Protein AF-A0A6G2DNN3-F1 (afdb_monomer_lite)

pLDDT: mean 95.93, std 3.22, range [75.12, 98.56]

Radius of gyration: 18.98 Å; chains: 1; bounding box: 53×34×46 Å

Secondary structure (DSSP, 8-state):
---EEEEE-TTS-EEEEEEEETTEEEEEEESS-EEEHHHHHHHHHHHHTT--TT-EEEES--TTTHHHHHHHHTTSEEEEEE-S--B-GGG--SS---B-TTTHHHHHTGGG-SEEEESSHHHHHHHHHHHHHH-

Structure (mmCIF, N/CA/C/O backbone):
data_AF-A0A6G2DNN3-F1
#
_entry.id   AF-A0A6G2DNN3-F1
#
loop_
_atom_site.group_PDB
_atom_site.id
_atom_site.type_symbol
_atom_site.label_atom_id
_atom_site.label_alt_id
_atom_site.label_comp_id
_atom_site.label_asym_id
_atom_site.label_entity_id
_atom_site.label_seq_id
_atom_site.pdbx_PDB_ins_code
_atom_site.Cartn_x
_atom_site.Cartn_y
_atom_site.Cartn_z
_atom_site.occupancy
_atom_site.B_iso_or_equiv
_atom_site.auth_seq_id
_atom_site.auth_comp_id
_atom_site.auth_asym_id
_atom_site.auth_atom_id
_atom_site.pdbx_PDB_model_num
ATOM 1 N N . VAL A 1 1 ? -3.041 21.448 21.354 1.00 75.12 1 VAL A N 1
ATOM 2 C CA . VAL A 1 1 ? -2.589 20.054 21.133 1.00 75.12 1 VAL A CA 1
ATOM 3 C C . VAL A 1 1 ? -3.830 19.187 21.058 1.00 75.12 1 VAL A C 1
ATOM 5 O O . VAL A 1 1 ? -4.681 19.330 21.926 1.00 75.12 1 VAL A O 1
ATOM 8 N N . LEU A 1 2 ? -3.986 18.391 19.999 1.00 85.31 2 LEU A N 1
ATOM 9 C CA . LEU A 1 2 ? -5.088 17.433 19.886 1.00 85.31 2 LEU A CA 1
ATOM 10 C C . LEU A 1 2 ? -4.708 16.177 20.676 1.00 85.31 2 LEU A C 1
ATOM 12 O O . LEU A 1 2 ? -3.637 15.632 20.425 1.00 85.31 2 LEU A O 1
ATOM 16 N N . TYR A 1 3 ? -5.559 15.751 21.610 1.00 93.12 3 TYR A N 1
ATOM 17 C CA . TYR A 1 3 ? -5.330 14.558 22.441 1.00 93.12 3 TYR A CA 1
ATOM 18 C C . TYR A 1 3 ? -6.199 13.368 22.026 1.00 93.12 3 TYR A C 1
ATOM 20 O O . TYR A 1 3 ? -5.781 12.224 22.164 1.00 93.12 3 TYR A O 1
ATOM 28 N N . GLN A 1 4 ? -7.392 13.633 21.494 1.00 95.81 4 GLN A N 1
ATOM 29 C CA . GLN A 1 4 ? -8.347 12.608 21.095 1.00 95.81 4 GLN A CA 1
ATOM 30 C C . GLN A 1 4 ? -9.188 13.094 19.914 1.00 95.81 4 GLN A C 1
ATOM 32 O O . GLN A 1 4 ? -9.504 14.283 19.820 1.00 95.81 4 GLN A O 1
ATOM 37 N N . ARG A 1 5 ? -9.559 12.170 19.027 1.00 96.31 5 ARG A N 1
ATOM 38 C CA . ARG A 1 5 ? -10.556 12.368 17.968 1.00 96.31 5 ARG A CA 1
ATOM 39 C C . ARG A 1 5 ? -11.568 11.227 18.011 1.00 96.31 5 ARG A C 1
ATOM 41 O O . ARG A 1 5 ? -11.157 10.077 17.960 1.00 96.31 5 ARG A O 1
ATOM 48 N N . THR A 1 6 ? -12.858 11.540 18.029 1.00 97.50 6 THR A N 1
ATOM 49 C CA . THR A 1 6 ? -13.941 10.542 18.032 1.00 97.50 6 THR A CA 1
ATOM 50 C C . THR A 1 6 ? -14.659 10.535 16.686 1.00 97.50 6 THR A C 1
ATOM 52 O O . THR A 1 6 ? -14.950 11.598 16.135 1.00 97.50 6 THR A O 1
ATOM 55 N N . PHE A 1 7 ? -14.943 9.343 16.163 1.00 97.88 7 PHE A N 1
ATOM 56 C CA . PHE A 1 7 ? -15.786 9.132 14.984 1.00 97.88 7 PHE A CA 1
ATOM 57 C C . PHE A 1 7 ? -17.154 8.604 15.423 1.00 97.88 7 PHE A C 1
ATOM 59 O O . PHE A 1 7 ? -17.228 7.766 16.322 1.00 97.88 7 PHE A O 1
ATOM 66 N N . TYR A 1 8 ? -18.228 9.089 14.797 1.00 98.12 8 TYR A N 1
ATOM 67 C CA . TYR A 1 8 ? -19.614 8.810 15.184 1.00 98.12 8 TYR A CA 1
ATOM 68 C C . TYR A 1 8 ? -20.394 8.157 14.038 1.00 98.12 8 TYR A C 1
ATOM 70 O O . TYR A 1 8 ? -20.100 8.399 12.868 1.00 98.12 8 TYR A O 1
ATOM 78 N N . ASN A 1 9 ? -21.392 7.352 14.392 1.00 97.88 9 ASN A N 1
ATOM 79 C CA . ASN A 1 9 ? -22.423 6.869 13.478 1.00 97.88 9 ASN A CA 1
ATOM 80 C C . ASN A 1 9 ? -23.386 8.008 13.099 1.00 97.88 9 ASN A C 1
ATOM 82 O O . ASN A 1 9 ? -23.398 9.067 13.729 1.00 97.88 9 ASN A O 1
ATOM 86 N N . GLU A 1 10 ? -24.253 7.765 12.112 1.00 98.00 10 GLU A N 1
ATOM 87 C CA . GLU A 1 10 ? -25.293 8.721 11.693 1.00 98.00 10 GLU A CA 1
ATOM 88 C C . GLU A 1 10 ? -26.279 9.080 12.817 1.00 98.00 10 GLU A C 1
ATOM 90 O O . GLU A 1 10 ? -26.795 10.195 12.854 1.00 98.00 10 GLU A O 1
ATOM 95 N N . ASP A 1 11 ? -26.507 8.168 13.768 1.00 97.88 11 ASP A N 1
ATOM 96 C CA . ASP A 1 11 ? -27.361 8.388 14.942 1.00 97.88 11 ASP A CA 1
ATOM 97 C C . ASP A 1 11 ? -26.661 9.154 16.085 1.00 97.88 11 ASP A C 1
ATOM 99 O O . ASP A 1 11 ? -27.252 9.385 17.141 1.00 97.88 11 ASP A O 1
ATOM 103 N N . GLY A 1 12 ? -25.398 9.549 15.888 1.00 97.69 12 GLY A N 1
ATOM 104 C CA . GLY A 1 12 ? -24.592 10.268 16.870 1.00 97.69 12 GLY A CA 1
ATOM 105 C C . GLY A 1 12 ? -23.954 9.384 17.945 1.00 97.69 12 GLY A C 1
ATOM 106 O O . GLY A 1 12 ? -23.299 9.911 18.845 1.00 97.69 12 GLY A O 1
ATOM 107 N N . THR A 1 13 ? -24.095 8.056 17.881 1.00 97.69 13 THR A N 1
ATOM 108 C CA . THR A 1 13 ? -23.379 7.144 18.787 1.00 97.69 13 THR A CA 1
ATOM 109 C C . THR A 1 13 ? -21.894 7.044 18.404 1.00 97.69 13 THR A C 1
ATOM 111 O O . THR A 1 13 ? -21.563 7.052 17.216 1.00 97.69 13 THR A O 1
ATOM 114 N N . PRO A 1 14 ? -20.958 6.974 19.372 1.00 97.12 14 PRO A N 1
ATOM 115 C CA . PRO A 1 14 ? -19.534 6.867 19.064 1.00 97.12 14 PRO A CA 1
ATOM 116 C C . PRO A 1 14 ? -19.188 5.486 18.489 1.00 97.12 14 PRO A C 1
ATOM 118 O O . PRO A 1 14 ? -19.624 4.459 19.012 1.00 97.12 14 PRO A O 1
ATOM 121 N N . VAL A 1 15 ? -18.363 5.467 17.440 1.00 97.19 15 VAL A N 1
ATOM 122 C CA . VAL A 1 15 ? -17.837 4.246 16.805 1.00 97.19 15 VAL A CA 1
ATOM 123 C C . VAL A 1 15 ? -16.494 3.871 17.417 1.00 97.19 15 VAL A C 1
ATOM 125 O O . VAL A 1 15 ? -16.328 2.768 17.938 1.00 97.19 15 VAL A O 1
ATOM 128 N N . TYR A 1 16 ? -15.534 4.794 17.345 1.00 97.81 16 TYR A N 1
ATOM 129 C CA . TYR A 1 16 ? -14.196 4.616 17.890 1.00 97.81 16 TYR A CA 1
ATOM 130 C C . TYR A 1 16 ? -13.515 5.954 18.168 1.00 97.81 16 TYR A C 1
ATOM 132 O O . TYR A 1 16 ? -13.837 6.988 17.571 1.00 97.81 16 TYR A O 1
ATOM 140 N N . ASP A 1 17 ? -12.528 5.897 19.054 1.00 97.69 17 ASP A N 1
ATOM 141 C CA . ASP A 1 17 ? -11.634 6.998 19.381 1.00 97.69 17 ASP A CA 1
ATOM 142 C C . ASP A 1 17 ? -10.246 6.773 18.778 1.00 97.69 17 ASP A C 1
ATOM 144 O O . ASP A 1 17 ? -9.756 5.646 18.713 1.00 97.69 17 ASP A O 1
ATOM 148 N N . ILE A 1 18 ? -9.583 7.859 18.389 1.00 97.56 18 ILE A N 1
ATOM 149 C CA . ILE A 1 18 ? -8.149 7.903 18.110 1.00 97.56 18 ILE A CA 1
ATOM 150 C C . ILE A 1 18 ? -7.480 8.688 19.232 1.00 97.56 18 ILE A C 1
ATOM 152 O O . ILE A 1 18 ? -7.764 9.877 19.401 1.00 97.56 18 ILE A O 1
ATOM 156 N N . LEU A 1 19 ? -6.584 8.044 19.977 1.00 96.81 19 LEU A N 1
ATOM 157 C CA . LEU A 1 19 ? -5.753 8.692 20.988 1.00 96.81 19 LEU A CA 1
ATOM 158 C C . LEU A 1 19 ? -4.457 9.184 20.347 1.00 96.81 19 LEU A C 1
ATOM 160 O O . LEU A 1 19 ? -3.773 8.449 19.627 1.00 96.81 19 LEU A O 1
ATOM 164 N N . MET A 1 20 ? -4.139 10.446 20.616 1.00 95.25 20 MET A N 1
ATOM 165 C CA . MET A 1 20 ? -3.016 11.161 20.028 1.00 95.25 20 MET A CA 1
ATOM 166 C C . MET A 1 20 ? -1.907 11.356 21.061 1.00 95.25 20 MET A C 1
ATOM 168 O O . MET A 1 20 ? -2.170 11.794 22.181 1.00 95.25 20 MET A O 1
ATOM 172 N N . ASN A 1 21 ? -0.656 11.163 20.654 1.00 93.00 21 ASN A N 1
ATOM 173 C CA . ASN A 1 21 ? 0.518 11.512 21.450 1.00 93.00 21 ASN A CA 1
ATOM 174 C C . ASN A 1 21 ? 1.492 12.321 20.596 1.00 93.00 21 ASN A C 1
ATOM 176 O O . ASN A 1 21 ? 1.831 11.925 19.482 1.00 93.00 21 ASN A O 1
ATOM 180 N N . GLN A 1 22 ? 1.908 13.491 21.087 1.00 90.94 22 GLN A N 1
ATOM 181 C CA . GLN A 1 22 ? 2.816 14.399 20.368 1.00 90.94 22 GLN A CA 1
ATOM 182 C C . GLN A 1 22 ? 2.406 14.653 18.897 1.00 90.94 22 GLN A C 1
ATOM 184 O O . GLN A 1 22 ? 3.244 14.757 18.004 1.00 90.94 22 GLN A O 1
ATOM 189 N N . GLY A 1 23 ? 1.095 14.740 18.634 1.00 88.38 23 GLY A N 1
ATOM 190 C CA . GLY A 1 23 ? 0.544 14.974 17.294 1.00 88.38 23 GLY A CA 1
ATOM 191 C C . GLY A 1 23 ? 0.473 13.742 16.382 1.00 88.38 23 GLY A C 1
ATOM 192 O O . GLY A 1 23 ? 0.097 13.891 15.222 1.00 88.38 23 GLY A O 1
ATOM 193 N N . LYS A 1 24 ? 0.790 12.542 16.879 1.00 91.62 24 LYS A N 1
ATOM 194 C CA . LYS A 1 24 ? 0.695 11.275 16.140 1.00 91.62 24 LYS A CA 1
ATOM 195 C C . LYS A 1 24 ? -0.463 10.425 16.652 1.00 91.62 24 LYS A C 1
ATOM 197 O O . LYS A 1 24 ? -0.728 10.402 17.849 1.00 91.62 24 LYS A O 1
ATOM 202 N N . GLU A 1 25 ? -1.134 9.733 15.737 1.00 94.31 25 GLU A N 1
ATOM 203 C CA . GLU A 1 25 ? -2.165 8.741 16.057 1.00 94.31 25 GLU A CA 1
ATOM 204 C C . GLU A 1 25 ? -1.485 7.490 16.640 1.00 94.31 25 GLU A C 1
ATOM 206 O O . GLU A 1 25 ? -0.707 6.834 15.943 1.00 94.31 25 GLU A O 1
ATOM 211 N N . GLU A 1 26 ? -1.739 7.172 17.912 1.00 95.19 26 GLU A N 1
ATOM 212 C CA . GLU A 1 26 ? -1.104 6.030 18.589 1.00 95.19 26 GLU A CA 1
ATOM 213 C C . GLU A 1 26 ? -2.058 4.865 18.827 1.00 95.19 26 GLU A C 1
ATOM 215 O O . GLU A 1 26 ? -1.654 3.710 18.691 1.00 95.19 26 GLU A O 1
ATOM 220 N N . VAL A 1 27 ? -3.315 5.139 19.177 1.00 97.62 27 VAL A N 1
ATOM 221 C CA . VAL A 1 27 ? -4.277 4.093 19.543 1.00 97.62 27 VAL A CA 1
ATOM 222 C C . VAL A 1 27 ? -5.611 4.350 18.868 1.00 97.62 27 VAL A C 1
ATOM 224 O O . VAL A 1 27 ? -6.138 5.452 18.959 1.00 97.62 27 VAL A O 1
ATOM 227 N N . TYR A 1 28 ? -6.172 3.315 18.251 1.00 98.06 28 TYR A N 1
ATOM 228 C CA . TYR A 1 28 ? -7.535 3.297 17.729 1.00 98.06 28 TYR A CA 1
ATOM 229 C C . TYR A 1 28 ? -8.3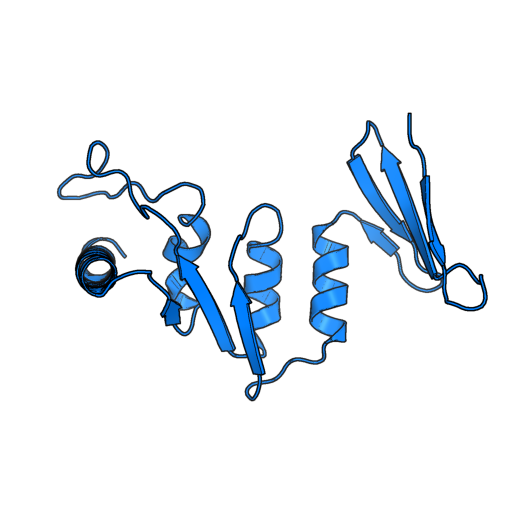63 2.375 18.626 1.00 98.06 28 TYR A C 1
ATOM 231 O O . TYR A 1 28 ? -8.086 1.177 18.709 1.00 98.06 28 TYR A O 1
ATOM 239 N N . HIS A 1 29 ? -9.342 2.931 19.331 1.00 97.75 29 HIS A N 1
ATOM 240 C CA . HIS A 1 29 ? -10.101 2.247 20.373 1.00 97.75 29 HIS A CA 1
ATOM 241 C C . HIS A 1 29 ? -11.578 2.148 19.990 1.00 97.75 29 HIS A C 1
ATOM 243 O O . HIS A 1 29 ? -12.306 3.139 20.002 1.00 97.75 29 HIS A O 1
ATOM 249 N N . PHE A 1 30 ? -12.002 0.938 19.646 1.00 97.38 30 PHE A N 1
ATOM 250 C CA . PHE A 1 30 ? -13.390 0.545 19.435 1.00 97.38 30 PHE A CA 1
ATOM 251 C C . PHE A 1 30 ? -13.944 -0.060 20.727 1.00 97.38 30 PHE A C 1
ATOM 253 O O . PHE A 1 30 ? -13.196 -0.449 21.622 1.00 97.38 30 PHE A O 1
ATOM 260 N N . LYS A 1 31 ? -15.267 -0.221 20.804 1.00 94.31 31 LYS A N 1
ATOM 261 C CA . LYS A 1 31 ? -15.929 -0.846 21.960 1.00 94.31 31 LYS A CA 1
ATOM 262 C C . LYS A 1 31 ? -15.402 -2.255 22.282 1.00 94.31 31 LYS A C 1
ATOM 264 O O . LYS A 1 31 ? -15.369 -2.639 23.447 1.00 94.31 31 LYS A O 1
ATOM 269 N N . ASP A 1 32 ? -15.036 -3.024 21.261 1.00 95.25 32 ASP A N 1
ATOM 270 C CA . ASP A 1 32 ? -14.635 -4.434 21.340 1.00 95.25 32 ASP A CA 1
ATOM 271 C C . ASP A 1 32 ? -13.191 -4.697 20.875 1.00 95.25 32 ASP A C 1
ATOM 273 O O . ASP A 1 32 ? -12.702 -5.821 20.994 1.00 95.25 32 ASP A O 1
ATOM 277 N N . LYS A 1 33 ? -12.498 -3.687 20.331 1.00 96.25 33 LYS A N 1
ATOM 278 C CA . LYS A 1 33 ? -11.167 -3.837 19.723 1.00 96.25 33 LYS A CA 1
ATOM 279 C C . LYS A 1 33 ? -10.273 -2.649 20.045 1.00 96.25 33 LYS A C 1
ATOM 281 O O . LYS A 1 33 ? -10.718 -1.508 20.074 1.00 96.25 33 LYS A O 1
ATOM 286 N N . ILE A 1 34 ? -8.983 -2.914 20.199 1.00 97.81 34 ILE A N 1
ATOM 287 C CA . ILE A 1 34 ? -7.953 -1.886 20.338 1.00 97.81 34 ILE A CA 1
ATOM 288 C C . ILE A 1 34 ? -6.830 -2.162 19.340 1.00 97.81 34 ILE A C 1
ATOM 290 O O . ILE A 1 34 ? -6.365 -3.295 19.216 1.00 97.81 34 ILE A O 1
ATOM 294 N N . PHE A 1 35 ? -6.401 -1.129 18.620 1.00 98.00 35 PHE A N 1
ATOM 295 C CA . PHE A 1 35 ? -5.308 -1.213 17.658 1.00 98.00 35 PHE A CA 1
ATOM 296 C C . PHE A 1 35 ? -4.222 -0.206 18.018 1.00 98.00 35 PHE A C 1
ATOM 298 O O . PHE A 1 35 ? -4.483 0.993 18.108 1.00 98.00 35 PHE A O 1
ATOM 305 N N . TYR A 1 36 ? -3.000 -0.700 18.198 1.00 96.44 36 TYR A N 1
ATOM 306 C CA . TYR A 1 36 ? -1.828 0.127 18.464 1.00 96.44 36 TYR A CA 1
ATOM 307 C C . TYR A 1 36 ? -1.142 0.472 17.142 1.00 96.44 36 TYR A C 1
ATOM 309 O O . TYR A 1 36 ? -0.570 -0.389 16.472 1.00 96.44 36 TYR A O 1
ATOM 317 N N . GLY A 1 37 ? -1.221 1.745 16.769 1.00 94.12 37 GLY A N 1
ATOM 318 C CA . GLY A 1 37 ? -0.658 2.292 15.545 1.00 94.12 37 GLY A CA 1
ATOM 319 C C . GLY A 1 37 ? -1.497 2.040 14.290 1.00 94.12 37 GLY A C 1
ATOM 320 O O . GLY A 1 37 ?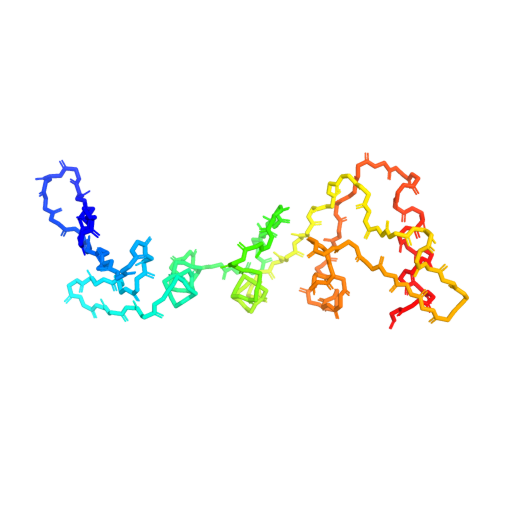 -2.314 1.120 14.195 1.00 94.12 37 GLY A O 1
ATOM 321 N N . LYS A 1 38 ? -1.253 2.884 13.282 1.00 93.31 38 LYS A N 1
ATOM 322 C CA . LYS A 1 38 ? -2.001 2.903 12.017 1.00 93.31 38 LYS A CA 1
ATOM 323 C C . LYS A 1 38 ? -1.954 1.568 11.269 1.00 93.31 38 LYS A C 1
ATOM 325 O O . LYS A 1 38 ? -2.949 1.170 10.679 1.00 93.31 38 LYS A O 1
ATOM 330 N N . GLN A 1 39 ? -0.829 0.854 11.325 1.00 95.00 39 GLN A N 1
ATOM 331 C CA . GLN A 1 39 ? -0.653 -0.437 10.646 1.00 95.00 39 GLN A CA 1
ATOM 332 C C . GLN A 1 39 ? -1.654 -1.492 11.138 1.00 95.00 39 GLN A C 1
ATOM 334 O O . GLN A 1 39 ? -2.317 -2.139 10.332 1.00 95.00 39 GLN A O 1
ATOM 339 N N . ALA A 1 40 ? -1.818 -1.635 12.459 1.00 96.69 40 ALA A N 1
ATOM 340 C CA . ALA A 1 40 ? -2.762 -2.592 13.036 1.00 96.69 40 ALA A CA 1
ATOM 341 C C . ALA A 1 40 ? -4.216 -2.240 12.683 1.00 96.69 40 ALA A C 1
ATOM 343 O O . ALA A 1 40 ? -5.019 -3.128 12.397 1.00 96.69 40 ALA A O 1
ATOM 344 N N . PHE A 1 41 ? -4.533 -0.943 12.651 1.00 96.94 41 PHE A N 1
ATOM 345 C CA . PHE A 1 41 ? -5.850 -0.464 12.249 1.00 96.94 41 PHE A CA 1
ATOM 346 C C . PHE A 1 41 ? -6.139 -0.732 10.762 1.00 96.94 41 PHE A C 1
ATOM 348 O O . PHE A 1 41 ? -7.182 -1.296 10.434 1.00 96.94 41 PHE A O 1
ATOM 355 N N . VAL A 1 42 ? -5.193 -0.429 9.864 1.00 96.88 42 VAL A N 1
ATOM 356 C CA . VAL A 1 42 ? -5.315 -0.720 8.422 1.00 96.88 42 VAL A CA 1
ATOM 357 C C . VAL A 1 42 ? -5.421 -2.225 8.164 1.00 96.88 42 VAL A C 1
ATOM 359 O O . VAL A 1 42 ? -6.224 -2.637 7.330 1.00 96.88 42 VAL A O 1
ATOM 362 N N . ARG A 1 43 ? -4.700 -3.065 8.921 1.00 97.69 43 ARG A N 1
ATOM 363 C CA . ARG A 1 43 ? -4.843 -4.528 8.841 1.00 97.69 43 ARG A CA 1
ATOM 364 C C . ARG A 1 43 ? -6.276 -4.969 9.125 1.00 97.69 43 ARG A C 1
ATOM 366 O O . ARG A 1 43 ? -6.846 -5.767 8.387 1.00 97.69 43 ARG A O 1
ATOM 373 N N . ALA A 1 44 ? -6.861 -4.456 10.206 1.00 97.38 44 ALA A N 1
ATOM 374 C CA . ALA A 1 44 ? -8.231 -4.782 10.580 1.00 97.38 44 ALA A CA 1
ATOM 375 C C . ALA A 1 44 ? -9.242 -4.306 9.528 1.00 97.38 44 ALA A C 1
ATOM 377 O O . ALA A 1 44 ? -10.186 -5.035 9.225 1.00 97.38 44 ALA A O 1
ATOM 378 N N . PHE A 1 45 ? -9.013 -3.127 8.943 1.00 97.06 45 PHE A N 1
ATOM 379 C CA . PHE A 1 45 ? -9.802 -2.625 7.822 1.00 97.06 45 PHE A CA 1
ATOM 380 C C . PHE A 1 45 ? -9.732 -3.570 6.616 1.00 97.06 45 PHE A C 1
ATOM 382 O O . PHE A 1 45 ? -10.775 -4.035 6.167 1.00 97.06 45 PHE A O 1
ATOM 389 N N . MET A 1 46 ? -8.533 -3.939 6.154 1.00 97.88 46 MET A N 1
ATOM 390 C CA . MET A 1 46 ? -8.358 -4.861 5.022 1.00 97.88 46 MET A CA 1
ATOM 391 C C . MET A 1 46 ? -9.078 -6.197 5.250 1.00 97.88 46 MET A C 1
ATOM 393 O O . MET A 1 46 ? -9.818 -6.655 4.384 1.00 97.88 46 MET A O 1
ATOM 397 N N . LYS A 1 47 ? -8.958 -6.782 6.449 1.00 97.38 47 LYS A N 1
ATOM 398 C CA . LYS A 1 47 ? -9.675 -8.019 6.805 1.00 97.38 47 LYS A CA 1
ATOM 399 C C . LYS A 1 47 ? -11.192 -7.853 6.800 1.00 97.38 47 LYS A C 1
ATOM 401 O O . LYS A 1 47 ? -11.901 -8.780 6.429 1.00 97.38 47 LYS A O 1
ATOM 406 N N . SER A 1 48 ? -11.700 -6.685 7.195 1.00 97.00 48 SER A N 1
ATOM 407 C CA . SER A 1 48 ? -13.144 -6.417 7.220 1.00 97.00 48 SER A CA 1
ATOM 408 C C . SER A 1 48 ? -13.785 -6.368 5.829 1.00 97.00 48 SER A C 1
ATOM 410 O O . SER A 1 48 ? -14.992 -6.575 5.718 1.00 97.00 48 SER A O 1
ATOM 412 N N . LEU A 1 49 ? -12.985 -6.149 4.779 1.00 97.88 49 LEU A N 1
ATOM 413 C CA . LEU A 1 49 ? -13.449 -6.163 3.391 1.00 97.88 49 LEU A CA 1
ATOM 414 C C . LEU A 1 49 ? -13.774 -7.580 2.888 1.00 97.88 49 LEU A C 1
ATOM 416 O O . LEU A 1 49 ? -14.469 -7.705 1.887 1.00 97.88 49 LEU A O 1
ATOM 420 N N . ASN A 1 50 ? -13.315 -8.633 3.584 1.00 97.75 50 ASN A N 1
ATOM 421 C CA . ASN A 1 50 ? -13.498 -10.040 3.199 1.00 97.75 50 ASN A CA 1
ATOM 422 C C . ASN A 1 50 ? -13.079 -10.326 1.746 1.00 97.75 50 ASN A C 1
ATOM 424 O O . ASN A 1 50 ? -13.787 -11.012 1.008 1.00 97.75 50 ASN A O 1
ATOM 428 N N . LEU A 1 51 ? -11.929 -9.772 1.353 1.00 98.12 51 LEU A N 1
ATOM 429 C CA . LEU A 1 51 ? -11.384 -9.921 0.009 1.00 98.12 51 LEU A CA 1
ATOM 430 C C . LEU A 1 51 ? -11.122 -11.390 -0.335 1.00 98.12 51 LEU A C 1
ATOM 432 O O . LEU A 1 51 ? -10.746 -12.198 0.520 1.00 98.12 51 LEU A O 1
ATOM 436 N N . ASN A 1 52 ? -11.293 -11.723 -1.609 1.00 98.06 52 ASN A N 1
ATOM 437 C CA . ASN A 1 52 ? -11.027 -13.048 -2.145 1.00 98.06 52 ASN A CA 1
ATOM 438 C C . ASN A 1 52 ? -10.440 -12.968 -3.569 1.00 98.06 52 ASN A C 1
ATOM 440 O O . ASN A 1 52 ? -10.250 -11.887 -4.121 1.00 98.06 52 ASN A O 1
ATOM 444 N N . LYS A 1 53 ? -10.154 -14.117 -4.192 1.00 97.50 53 LYS A N 1
ATOM 445 C CA . LYS A 1 53 ? -9.509 -14.189 -5.516 1.00 97.50 53 LYS A CA 1
ATOM 446 C C . LYS A 1 53 ? -10.361 -13.683 -6.689 1.00 97.50 53 LYS A C 1
ATOM 448 O O . LYS A 1 53 ? -9.847 -13.603 -7.796 1.00 97.50 53 LYS A O 1
ATOM 453 N N . SER A 1 54 ? -11.625 -13.315 -6.477 1.00 98.00 54 SER A N 1
ATOM 454 C CA . SER A 1 54 ? -12.402 -12.543 -7.457 1.00 98.00 54 SER A CA 1
ATOM 455 C C . SER A 1 54 ? -12.072 -11.051 -7.466 1.00 98.00 54 SER A C 1
ATOM 457 O O . SER A 1 54 ? -12.504 -10.350 -8.378 1.00 98.00 54 SER A O 1
ATOM 459 N N . ASP A 1 55 ? -11.366 -10.559 -6.448 1.00 98.56 55 ASP A N 1
ATOM 460 C CA . ASP A 1 55 ? -11.187 -9.133 -6.200 1.00 98.56 55 ASP A CA 1
ATOM 461 C C . ASP A 1 55 ? -9.793 -8.663 -6.629 1.00 98.56 55 ASP A C 1
ATOM 463 O O . ASP A 1 55 ? -8.823 -9.428 -6.638 1.00 98.56 55 ASP A O 1
ATOM 467 N N . LEU A 1 56 ? -9.693 -7.374 -6.956 1.00 98.38 56 LEU A N 1
ATOM 468 C CA . LEU A 1 56 ? -8.445 -6.704 -7.308 1.00 98.38 56 LEU A CA 1
ATOM 469 C C . LEU A 1 56 ? -8.207 -5.516 -6.373 1.00 98.38 56 LEU A C 1
ATOM 471 O O . LEU A 1 56 ? -9.020 -4.594 -6.297 1.00 98.38 56 LEU A O 1
ATOM 475 N N . VAL A 1 57 ? -7.058 -5.520 -5.705 1.00 98.38 57 VAL A N 1
ATOM 476 C CA . VAL A 1 57 ? -6.535 -4.402 -4.920 1.00 98.38 57 VAL A CA 1
ATOM 477 C C . VAL A 1 57 ? -5.541 -3.638 -5.782 1.00 98.38 57 VAL A C 1
ATOM 479 O O . VAL A 1 57 ? -4.566 -4.211 -6.257 1.00 98.38 57 VAL A O 1
ATOM 482 N N . ILE A 1 58 ? -5.769 -2.338 -5.965 1.00 98.06 58 ILE A N 1
ATOM 483 C CA . ILE A 1 58 ? -4.858 -1.457 -6.703 1.00 98.06 58 ILE A CA 1
ATOM 484 C C . ILE A 1 58 ? -4.194 -0.503 -5.710 1.00 98.06 58 ILE A C 1
ATOM 486 O O . ILE A 1 58 ? -4.877 0.277 -5.044 1.00 98.06 58 ILE A O 1
ATOM 490 N N . LEU A 1 59 ? -2.867 -0.565 -5.608 1.00 97.25 59 LEU A N 1
ATOM 491 C CA . LEU A 1 59 ? -2.068 0.291 -4.738 1.00 97.25 59 LEU A CA 1
ATOM 492 C C . LEU A 1 59 ? -1.388 1.405 -5.541 1.00 97.25 59 LEU A C 1
ATOM 494 O O . LEU A 1 59 ? -0.511 1.149 -6.360 1.00 97.25 59 LEU A O 1
ATOM 498 N N . ASP A 1 60 ? -1.776 2.644 -5.252 1.00 94.25 60 ASP A N 1
ATOM 499 C CA . ASP A 1 60 ? -1.236 3.857 -5.884 1.00 94.25 60 ASP A CA 1
ATOM 500 C C . ASP A 1 60 ? -0.014 4.430 -5.146 1.00 94.25 60 ASP A C 1
ATOM 502 O O . ASP A 1 60 ? 0.915 4.955 -5.753 1.00 94.25 60 ASP A O 1
ATOM 506 N N . ARG A 1 61 ? -0.027 4.347 -3.807 1.00 87.56 61 ARG A N 1
ATOM 507 C CA . ARG A 1 61 ? 1.013 4.865 -2.904 1.00 87.56 61 ARG A CA 1
ATOM 508 C C . ARG A 1 61 ? 1.144 3.968 -1.686 1.00 87.56 61 ARG A C 1
ATOM 510 O O . ARG A 1 61 ? 0.151 3.683 -1.021 1.00 87.56 61 ARG A O 1
ATOM 517 N N . GLU A 1 62 ? 2.365 3.593 -1.333 1.00 86.06 62 GLU A N 1
ATOM 518 C CA . GLU A 1 62 ? 2.654 2.665 -0.238 1.00 86.06 62 GLU A CA 1
ATOM 519 C C . GLU A 1 62 ? 3.002 3.358 1.089 1.00 86.06 62 GLU A C 1
ATOM 521 O O . GLU A 1 62 ? 3.010 2.709 2.137 1.00 86.06 62 GLU A O 1
ATOM 526 N N . THR A 1 63 ? 3.280 4.666 1.096 1.00 88.44 63 THR A N 1
ATOM 527 C CA . THR A 1 63 ? 3.839 5.357 2.272 1.00 88.44 63 THR A CA 1
ATOM 528 C C . THR A 1 63 ? 2.995 5.143 3.537 1.00 88.44 63 THR A C 1
ATOM 530 O O . THR A 1 63 ? 1.875 5.640 3.676 1.00 88.44 63 THR A O 1
ATOM 533 N N . GLY A 1 64 ? 3.558 4.412 4.503 1.00 88.12 64 GLY A N 1
ATOM 534 C CA . GLY A 1 64 ? 2.919 4.135 5.789 1.00 88.12 64 GLY A CA 1
ATOM 535 C C . GLY A 1 64 ? 1.810 3.078 5.768 1.00 88.12 64 GLY A C 1
ATOM 536 O O . GLY A 1 64 ? 1.156 2.925 6.797 1.00 88.12 64 GLY A O 1
ATOM 537 N N . ILE A 1 65 ? 1.597 2.356 4.659 1.00 92.94 65 ILE A N 1
ATOM 538 C CA . ILE A 1 65 ? 0.639 1.232 4.544 1.00 92.94 65 ILE A CA 1
ATOM 539 C C . ILE A 1 65 ? 1.135 0.062 3.672 1.00 92.94 65 ILE A C 1
ATOM 541 O O . ILE A 1 65 ? 0.493 -0.982 3.648 1.00 92.94 65 ILE A O 1
ATOM 545 N N . GLY A 1 66 ? 2.261 0.206 2.968 1.00 93.00 66 GLY A N 1
ATOM 546 C CA . GLY A 1 66 ? 2.727 -0.740 1.950 1.00 93.00 66 GLY A CA 1
ATOM 547 C C . GLY A 1 66 ? 2.807 -2.171 2.449 1.00 93.00 66 GLY A C 1
ATOM 548 O O . GLY A 1 66 ? 2.160 -3.050 1.894 1.00 93.00 66 GLY A O 1
ATOM 549 N N . GLN A 1 67 ? 3.516 -2.383 3.558 1.00 95.56 67 GLN A N 1
ATOM 550 C CA . GLN A 1 67 ? 3.691 -3.718 4.121 1.00 95.56 67 GLN A CA 1
ATOM 551 C C . GLN A 1 67 ? 2.360 -4.397 4.476 1.00 95.56 67 GLN A C 1
ATOM 553 O O . GLN A 1 67 ? 2.124 -5.530 4.067 1.00 95.56 67 GLN A O 1
ATOM 558 N N . VAL A 1 68 ? 1.471 -3.715 5.206 1.00 96.94 68 VAL A N 1
ATOM 559 C CA . VAL A 1 68 ? 0.195 -4.321 5.615 1.00 96.94 68 VAL A CA 1
ATOM 560 C C . VAL A 1 68 ? -0.725 -4.587 4.424 1.00 96.94 68 VAL A C 1
ATOM 562 O O . VAL A 1 68 ? -1.423 -5.598 4.413 1.00 96.94 68 VAL A O 1
ATOM 565 N N . VAL A 1 69 ? -0.711 -3.719 3.406 1.00 97.06 69 VAL A N 1
ATOM 566 C CA . VAL A 1 69 ? -1.475 -3.951 2.175 1.00 97.06 69 VAL A CA 1
ATOM 567 C C . VAL A 1 69 ? -0.928 -5.170 1.442 1.00 97.06 69 VAL A C 1
ATOM 569 O O . VAL A 1 69 ? -1.718 -6.032 1.079 1.00 97.06 69 VAL A O 1
ATOM 572 N N . PHE A 1 70 ? 0.394 -5.284 1.281 1.00 97.38 70 PHE A N 1
ATOM 573 C CA . PHE A 1 70 ? 1.022 -6.428 0.614 1.00 97.38 70 PHE A CA 1
ATOM 574 C C . PHE A 1 70 ? 0.670 -7.750 1.291 1.00 97.38 70 PHE A C 1
ATOM 576 O O . PHE A 1 70 ? 0.328 -8.701 0.597 1.00 97.38 70 PHE A O 1
ATOM 583 N N . GLU A 1 71 ? 0.717 -7.804 2.625 1.00 97.44 71 GLU A N 1
ATOM 584 C CA . GLU A 1 71 ? 0.393 -9.005 3.400 1.00 97.44 71 GLU A CA 1
ATOM 585 C C . GLU A 1 71 ? -1.087 -9.403 3.278 1.00 97.44 71 GLU A C 1
ATOM 587 O O . GLU A 1 71 ? -1.396 -10.563 3.009 1.00 97.44 71 GLU A O 1
ATOM 592 N N . GLU A 1 72 ? -2.017 -8.462 3.463 1.00 97.88 72 GLU A N 1
ATOM 593 C CA . GLU A 1 72 ? -3.452 -8.779 3.506 1.00 97.88 72 GLU A CA 1
ATOM 594 C C . GLU A 1 72 ? -4.065 -8.945 2.103 1.00 97.88 72 GLU A C 1
ATOM 596 O O . GLU A 1 72 ? -4.980 -9.754 1.916 1.00 97.88 72 GLU A O 1
ATOM 601 N N . ALA A 1 73 ? -3.534 -8.244 1.094 1.00 97.31 73 ALA A N 1
ATOM 602 C CA . ALA A 1 73 ? -3.994 -8.351 -0.291 1.00 97.31 73 ALA A CA 1
ATOM 603 C C . ALA A 1 73 ? -3.652 -9.699 -0.947 1.00 97.31 73 ALA A C 1
ATOM 605 O O . ALA A 1 73 ? -4.244 -10.016 -1.971 1.00 97.31 73 ALA A O 1
ATOM 606 N N . GLN A 1 74 ? -2.794 -10.540 -0.345 1.00 96.94 74 GLN A N 1
ATOM 607 C CA . GLN A 1 74 ? -2.499 -11.891 -0.862 1.00 96.94 74 GLN A CA 1
ATOM 608 C C . GLN A 1 74 ? -3.737 -12.799 -0.948 1.00 96.94 74 GLN A C 1
ATOM 610 O O . GLN A 1 74 ? -3.7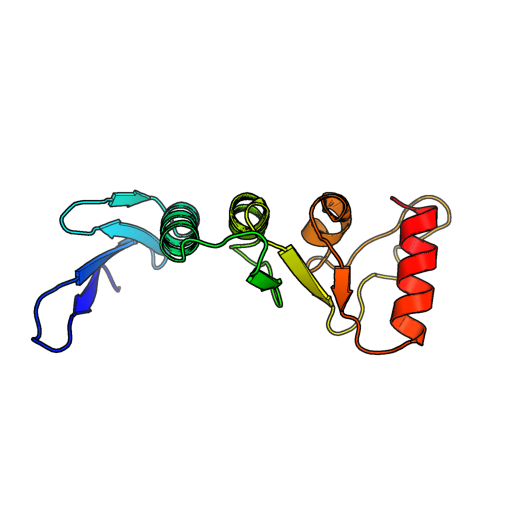29 -13.809 -1.657 1.00 96.94 74 GLN A O 1
ATOM 615 N N . THR A 1 75 ? -4.811 -12.459 -0.234 1.00 97.44 75 THR A N 1
ATOM 616 C CA . THR A 1 75 ? -6.116 -13.136 -0.323 1.00 97.44 75 THR A CA 1
ATOM 617 C C . THR A 1 75 ? -6.854 -12.846 -1.639 1.00 97.44 75 THR A C 1
ATOM 619 O O . THR A 1 75 ? -7.667 -13.664 -2.072 1.00 97.44 75 THR A O 1
ATOM 622 N N . ALA A 1 76 ? -6.504 -11.749 -2.312 1.00 98.25 76 ALA A N 1
ATOM 623 C CA . ALA A 1 76 ? -7.027 -11.273 -3.590 1.00 98.25 76 ALA A CA 1
ATOM 624 C C . ALA A 1 76 ? -5.903 -11.162 -4.636 1.00 98.25 76 ALA A C 1
ATOM 626 O O . ALA A 1 76 ? -4.839 -11.765 -4.455 1.00 98.25 76 ALA A O 1
ATOM 627 N N . HIS A 1 77 ? -6.155 -10.462 -5.743 1.00 98.38 77 HIS A N 1
ATOM 628 C CA . HIS A 1 77 ? -5.106 -10.007 -6.655 1.00 98.38 77 HIS A CA 1
ATOM 629 C C . HIS A 1 77 ? -4.600 -8.619 -6.246 1.00 98.38 77 HIS A C 1
ATOM 631 O O . HIS A 1 77 ? -5.391 -7.768 -5.832 1.00 98.38 77 HIS A O 1
ATOM 637 N N . LEU A 1 78 ? -3.298 -8.374 -6.382 1.00 98.44 78 LEU A N 1
ATOM 638 C CA . LEU A 1 78 ? -2.639 -7.109 -6.073 1.00 98.44 78 LEU A CA 1
ATOM 639 C C . LEU A 1 78 ? -1.991 -6.520 -7.329 1.00 98.44 78 LEU A C 1
ATOM 641 O O . LEU A 1 78 ? -1.116 -7.135 -7.930 1.00 98.44 78 LEU A O 1
ATOM 645 N N . ALA A 1 79 ? -2.365 -5.290 -7.668 1.00 98.25 79 ALA A N 1
ATOM 646 C CA . ALA A 1 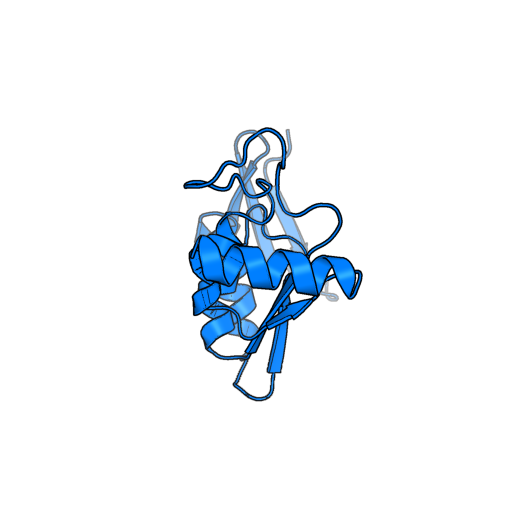79 ? -1.701 -4.482 -8.682 1.00 98.25 79 ALA A CA 1
ATOM 647 C C . ALA A 1 79 ? -1.102 -3.213 -8.071 1.00 98.25 79 ALA A C 1
ATOM 649 O O . ALA A 1 79 ? -1.686 -2.609 -7.168 1.00 98.25 79 ALA A O 1
ATOM 650 N N . VAL A 1 80 ? 0.047 -2.780 -8.589 1.00 98.06 80 VAL A N 1
ATOM 651 C CA . VAL A 1 80 ? 0.718 -1.542 -8.162 1.00 98.06 80 VAL A CA 1
ATOM 652 C C . VAL A 1 80 ? 0.791 -0.570 -9.332 1.00 98.06 80 VAL A C 1
ATOM 654 O O . VAL A 1 80 ? 1.228 -0.933 -10.424 1.00 98.06 80 VAL A O 1
ATOM 657 N N . VAL A 1 81 ? 0.378 0.675 -9.099 1.00 97.81 81 VAL A N 1
ATOM 658 C CA . VAL A 1 81 ? 0.489 1.754 -10.084 1.00 97.81 81 VAL A CA 1
ATOM 659 C C . VAL A 1 81 ? 1.809 2.484 -9.887 1.00 97.81 81 VAL A C 1
ATOM 661 O O . VAL A 1 81 ? 2.155 2.879 -8.776 1.00 97.81 81 VAL A O 1
ATOM 664 N N . VAL A 1 82 ? 2.533 2.680 -10.983 1.00 96.75 82 VAL A N 1
ATOM 665 C CA . VAL A 1 82 ? 3.798 3.405 -11.030 1.00 96.75 82 VAL A CA 1
ATOM 666 C C . VAL A 1 82 ? 3.572 4.717 -11.774 1.00 96.75 82 VAL A C 1
ATOM 668 O O . VAL A 1 82 ? 3.439 4.767 -12.998 1.00 96.75 82 VAL A O 1
ATOM 671 N N . HIS A 1 83 ? 3.518 5.799 -11.006 1.00 93.56 83 HIS A N 1
ATOM 672 C CA . HIS A 1 83 ? 3.511 7.171 -11.510 1.00 93.56 83 HIS A CA 1
ATOM 673 C C . HIS A 1 83 ? 4.921 7.726 -11.647 1.00 93.56 83 HIS A C 1
ATOM 675 O O . HIS A 1 83 ? 5.792 7.429 -10.828 1.00 93.56 83 HIS A O 1
ATOM 681 N N . ALA A 1 84 ? 5.090 8.667 -12.578 1.00 92.62 84 ALA A N 1
ATOM 682 C CA . ALA A 1 84 ? 6.355 9.365 -12.802 1.00 92.62 84 ALA A CA 1
ATOM 683 C C . ALA A 1 84 ? 7.531 8.386 -13.016 1.00 92.62 84 ALA A C 1
ATOM 685 O O . ALA A 1 84 ? 7.327 7.261 -13.466 1.00 92.62 84 ALA A O 1
ATOM 686 N N . GLU A 1 85 ? 8.755 8.843 -12.753 1.00 94.69 85 GLU A N 1
ATOM 687 C CA . GLU A 1 85 ? 9.973 8.060 -12.962 1.00 94.69 85 GLU A CA 1
ATOM 688 C C . GLU A 1 85 ? 10.204 7.051 -11.826 1.00 94.69 85 GLU A C 1
ATOM 690 O O . GLU A 1 85 ? 10.051 7.381 -10.643 1.00 94.69 85 GLU A O 1
ATOM 695 N N . HIS A 1 86 ? 10.582 5.821 -12.181 1.00 95.88 86 HIS A N 1
ATOM 696 C CA . HIS A 1 86 ? 10.617 4.686 -11.251 1.00 95.88 86 HIS A CA 1
ATOM 697 C C . HIS A 1 86 ? 12.019 4.333 -10.742 1.00 95.88 86 HIS A C 1
ATOM 699 O O . HIS A 1 86 ? 12.149 3.557 -9.794 1.00 95.88 86 HIS A O 1
ATOM 705 N N . TYR A 1 87 ? 13.064 4.942 -11.303 1.00 97.50 87 TYR A N 1
ATOM 706 C CA . TYR A 1 87 ? 14.457 4.741 -10.902 1.00 97.50 87 TYR A CA 1
ATOM 707 C C . TYR A 1 87 ? 15.304 6.005 -11.121 1.00 97.50 87 TYR A C 1
ATOM 709 O O . TYR A 1 87 ? 14.881 6.957 -11.771 1.00 97.50 87 TYR A O 1
ATOM 717 N N . SER A 1 88 ? 16.514 6.030 -10.564 1.00 96.94 88 SER A N 1
ATOM 718 C CA . SER A 1 88 ? 17.495 7.092 -10.810 1.00 96.94 88 SER A CA 1
ATOM 719 C C . SER A 1 88 ? 18.587 6.599 -11.756 1.00 96.94 88 SER A C 1
ATOM 721 O O . SER A 1 88 ? 19.477 5.852 -11.343 1.00 96.94 88 SER A O 1
ATOM 723 N N . GLU A 1 89 ? 18.554 7.045 -13.015 1.00 94.56 89 GLU A N 1
ATOM 724 C CA . GLU A 1 89 ? 19.548 6.673 -14.035 1.00 94.56 89 GLU A CA 1
ATOM 725 C C . GLU A 1 89 ? 20.980 7.018 -13.594 1.00 94.56 89 GLU A C 1
ATOM 727 O O . GLU A 1 89 ? 21.863 6.168 -13.630 1.00 94.56 89 GLU A O 1
ATOM 732 N N . ASN A 1 90 ? 21.193 8.223 -13.054 1.00 96.00 90 ASN A N 1
ATOM 733 C CA . ASN A 1 90 ? 22.511 8.692 -12.597 1.00 96.00 90 ASN A CA 1
ATOM 734 C C . ASN A 1 90 ? 23.103 7.876 -11.434 1.00 96.00 90 ASN A C 1
ATOM 736 O O . ASN A 1 90 ? 24.296 7.982 -11.155 1.00 96.00 90 ASN A O 1
ATOM 740 N N . ALA A 1 91 ? 22.268 7.120 -10.719 1.00 94.94 91 ALA A N 1
ATOM 741 C CA . ALA A 1 91 ? 22.669 6.272 -9.600 1.00 94.94 91 ALA A CA 1
ATOM 742 C C . ALA A 1 91 ? 22.548 4.773 -9.928 1.00 94.94 91 ALA A C 1
ATOM 744 O O . ALA A 1 91 ? 22.609 3.943 -9.025 1.00 94.94 91 ALA A O 1
ATOM 745 N N . THR A 1 92 ? 22.372 4.439 -11.207 1.00 94.75 92 THR A N 1
ATOM 746 C CA . THR A 1 92 ? 22.257 3.074 -11.726 1.00 94.75 92 THR A CA 1
ATOM 747 C C . THR A 1 92 ? 23.476 2.765 -12.590 1.00 94.75 92 THR A C 1
ATOM 749 O O . THR A 1 92 ? 23.968 3.622 -13.321 1.00 94.75 92 THR A O 1
ATOM 752 N N . ASN A 1 93 ? 23.997 1.545 -12.498 1.00 95.00 93 ASN A N 1
ATOM 753 C CA . ASN A 1 93 ? 25.132 1.082 -13.294 1.00 95.00 93 ASN A CA 1
ATOM 754 C C . ASN A 1 93 ? 24.888 -0.343 -13.800 1.00 95.00 93 ASN A C 1
ATOM 756 O O . ASN A 1 93 ? 23.753 -0.806 -13.829 1.00 95.00 93 ASN A O 1
ATOM 760 N N . GLU A 1 94 ? 25.930 -1.037 -14.258 1.00 94.44 94 GLU A N 1
ATOM 761 C CA . GLU A 1 94 ? 25.751 -2.373 -14.821 1.00 94.44 94 GLU A CA 1
ATOM 762 C C . GLU A 1 94 ? 25.307 -3.432 -13.803 1.00 94.44 94 GLU A C 1
ATOM 764 O O . GLU A 1 94 ? 24.611 -4.361 -14.205 1.00 94.44 94 GLU A O 1
ATOM 769 N N . ASP A 1 95 ? 25.631 -3.253 -12.524 1.00 95.25 95 ASP A N 1
ATOM 770 C CA . ASP A 1 95 ? 25.428 -4.246 -11.464 1.00 95.25 95 ASP A CA 1
ATOM 771 C C . ASP A 1 95 ? 24.266 -3.891 -10.523 1.00 95.25 95 ASP A C 1
ATOM 773 O O . ASP A 1 95 ? 23.643 -4.777 -9.942 1.00 95.25 95 ASP A O 1
ATOM 777 N N . TYR A 1 96 ? 23.973 -2.598 -10.354 1.00 95.19 96 TYR A N 1
ATOM 778 C CA . TYR A 1 96 ? 23.013 -2.100 -9.369 1.00 95.19 96 TYR A CA 1
ATOM 779 C C . TYR A 1 96 ? 22.081 -1.047 -9.958 1.00 95.19 96 TYR A C 1
ATOM 781 O O . TYR A 1 96 ? 22.499 -0.182 -10.731 1.00 95.19 96 TYR A O 1
ATOM 789 N N . ILE A 1 97 ? 20.834 -1.070 -9.493 1.00 97.44 97 ILE A N 1
ATOM 790 C CA . ILE A 1 97 ? 19.813 -0.062 -9.771 1.00 97.44 97 ILE A CA 1
ATOM 791 C C . ILE A 1 97 ? 19.367 0.615 -8.481 1.00 97.44 97 ILE A C 1
ATOM 793 O O . ILE A 1 97 ? 19.211 -0.032 -7.446 1.00 97.44 97 ILE A O 1
ATOM 797 N N . LEU A 1 98 ? 19.157 1.929 -8.551 1.00 97.44 98 LEU A N 1
ATOM 798 C CA . LEU A 1 98 ? 18.510 2.680 -7.483 1.00 97.44 98 LEU A CA 1
ATOM 799 C C . LEU A 1 98 ? 17.061 2.954 -7.875 1.00 97.44 98 LEU A C 1
ATOM 801 O O . LEU A 1 98 ? 16.788 3.865 -8.665 1.00 97.44 98 LEU A O 1
ATOM 805 N N . TRP A 1 99 ? 16.138 2.187 -7.300 1.00 96.88 99 TRP A N 1
ATOM 806 C CA . TRP A 1 99 ? 14.714 2.454 -7.434 1.00 96.88 99 TRP A CA 1
ATOM 807 C C . TRP A 1 99 ? 14.334 3.763 -6.750 1.00 96.88 99 TRP A C 1
ATOM 809 O O . TRP A 1 99 ? 14.946 4.203 -5.773 1.00 96.88 99 TRP A O 1
ATOM 819 N N . ASN A 1 100 ? 13.291 4.399 -7.269 1.00 95.31 100 ASN A N 1
ATOM 820 C CA . ASN A 1 100 ? 12.668 5.523 -6.594 1.00 95.31 100 ASN A CA 1
ATOM 821 C C . ASN A 1 100 ? 12.163 5.060 -5.215 1.00 95.31 100 ASN A C 1
ATOM 823 O O . ASN A 1 100 ? 11.562 3.995 -5.086 1.00 95.31 100 ASN A O 1
ATOM 827 N N . ASN A 1 101 ? 12.372 5.876 -4.182 1.00 93.69 101 ASN A N 1
ATOM 828 C CA . ASN A 1 101 ? 12.018 5.554 -2.801 1.00 93.69 101 ASN A CA 1
ATOM 829 C C . ASN A 1 101 ? 10.510 5.331 -2.575 1.00 93.69 101 ASN A C 1
ATOM 831 O O . ASN A 1 101 ? 10.142 4.822 -1.522 1.00 93.69 101 ASN A O 1
ATOM 835 N N . TYR A 1 102 ? 9.659 5.729 -3.526 1.00 93.94 102 TYR A N 1
ATOM 836 C CA . TYR A 1 102 ? 8.224 5.424 -3.532 1.00 93.94 102 TYR A CA 1
ATOM 837 C C . TYR A 1 102 ? 7.868 4.090 -4.204 1.00 93.94 102 TYR A C 1
ATOM 839 O O . TYR A 1 102 ? 6.706 3.724 -4.222 1.00 93.94 102 TYR A O 1
ATOM 847 N N . TYR A 1 103 ? 8.811 3.381 -4.822 1.00 95.38 103 TYR A N 1
ATOM 848 C CA . TYR A 1 103 ? 8.537 2.092 -5.475 1.00 95.38 103 TYR A CA 1
ATOM 849 C C . TYR A 1 103 ? 9.499 0.983 -5.059 1.00 95.38 103 TYR A C 1
ATOM 851 O O . TYR A 1 103 ? 9.224 -0.184 -5.320 1.00 95.38 103 TYR A O 1
ATOM 859 N N . ASP A 1 104 ? 10.594 1.325 -4.378 1.00 94.56 104 ASP A N 1
ATOM 860 C CA . ASP A 1 104 ? 11.629 0.389 -3.938 1.00 94.56 104 ASP A CA 1
ATOM 861 C C . ASP A 1 104 ? 11.057 -0.810 -3.166 1.00 94.56 104 ASP A C 1
ATOM 863 O O . ASP A 1 104 ? 11.375 -1.958 -3.478 1.00 94.56 104 ASP A O 1
ATOM 867 N N . TYR A 1 105 ? 10.130 -0.577 -2.226 1.00 95.75 105 TYR A N 1
ATOM 868 C CA . TYR A 1 105 ? 9.482 -1.662 -1.484 1.00 95.75 105 TYR A CA 1
ATOM 869 C C . TYR A 1 105 ? 8.664 -2.576 -2.404 1.00 95.75 105 TYR A C 1
ATOM 871 O O . TYR A 1 105 ? 8.741 -3.800 -2.285 1.00 95.75 105 TYR A O 1
ATOM 879 N N . GLN A 1 106 ? 7.889 -1.992 -3.320 1.00 96.38 106 GLN A N 1
ATOM 880 C CA . GLN A 1 106 ? 7.021 -2.723 -4.237 1.00 96.38 106 GLN A CA 1
ATOM 881 C C . GLN A 1 106 ? 7.824 -3.538 -5.248 1.00 96.38 106 GLN A C 1
ATOM 883 O O . GLN A 1 106 ? 7.475 -4.685 -5.500 1.00 96.38 106 GLN A O 1
ATOM 888 N N . PHE A 1 107 ? 8.908 -2.981 -5.789 1.00 96.50 107 PHE A N 1
ATOM 889 C CA . PHE A 1 107 ? 9.772 -3.667 -6.749 1.00 96.50 107 PHE A CA 1
ATOM 890 C C . PHE A 1 107 ? 10.628 -4.745 -6.086 1.00 96.50 107 PHE A C 1
ATOM 892 O O . PHE A 1 107 ? 10.728 -5.849 -6.610 1.00 96.50 107 PHE A O 1
ATOM 899 N N . THR A 1 108 ? 11.151 -4.485 -4.884 1.00 95.44 108 THR A N 1
ATOM 900 C CA . THR A 1 108 ? 11.868 -5.500 -4.089 1.00 95.44 108 THR A CA 1
ATOM 901 C C . THR A 1 108 ? 10.964 -6.681 -3.713 1.00 95.44 108 THR A C 1
ATOM 903 O O . THR A 1 108 ? 11.440 -7.794 -3.517 1.00 95.44 108 THR A O 1
ATOM 906 N N . ASN A 1 109 ? 9.650 -6.454 -3.615 1.00 96.19 109 ASN A N 1
ATOM 907 C CA . ASN A 1 109 ? 8.642 -7.473 -3.314 1.00 96.19 109 ASN A CA 1
ATOM 908 C C . ASN A 1 109 ? 7.722 -7.753 -4.512 1.00 96.19 109 ASN A C 1
ATOM 910 O O . ASN A 1 109 ? 6.549 -8.089 -4.323 1.00 96.19 109 ASN A O 1
ATOM 914 N N . ALA A 1 110 ? 8.230 -7.596 -5.739 1.00 96.50 110 ALA A N 1
ATOM 915 C CA . ALA A 1 110 ? 7.447 -7.784 -6.959 1.00 96.50 110 ALA A CA 1
ATOM 916 C C . ALA A 1 110 ? 6.886 -9.211 -7.092 1.00 96.50 110 ALA A C 1
ATOM 918 O O . ALA A 1 110 ? 5.851 -9.400 -7.719 1.00 96.50 110 ALA A O 1
ATOM 919 N N . ASP A 1 111 ? 7.501 -10.195 -6.426 1.00 95.94 111 ASP A N 1
ATOM 920 C CA . ASP A 1 111 ? 7.023 -11.579 -6.317 1.00 95.94 111 ASP A CA 1
ATOM 921 C C . ASP A 1 111 ? 5.617 -11.711 -5.699 1.00 95.94 111 ASP A C 1
ATOM 923 O O . ASP A 1 111 ? 4.960 -12.739 -5.860 1.00 95.94 111 ASP A O 1
ATOM 927 N N . LYS A 1 112 ? 5.150 -10.673 -4.995 1.00 97.00 112 LYS A N 1
ATOM 928 C CA . LYS A 1 112 ? 3.848 -10.616 -4.308 1.00 97.00 112 LYS A CA 1
ATOM 929 C C . LYS A 1 112 ? 2.795 -9.803 -5.066 1.00 97.00 112 LYS A C 1
ATOM 931 O O . LYS A 1 112 ? 1.682 -9.654 -4.556 1.00 97.00 112 LYS A O 1
ATOM 936 N N . VAL A 1 113 ? 3.152 -9.238 -6.219 1.00 97.50 113 VAL A N 1
ATOM 937 C CA . VAL A 1 113 ? 2.306 -8.366 -7.044 1.00 97.50 113 VAL A CA 1
ATOM 938 C C . VAL A 1 113 ? 1.949 -9.113 -8.328 1.00 97.50 113 VAL A C 1
ATOM 940 O O . VAL A 1 113 ? 2.831 -9.617 -9.015 1.00 97.50 113 VAL A O 1
ATOM 943 N N . ASP A 1 114 ? 0.664 -9.179 -8.676 1.00 98.12 114 ASP A N 1
ATOM 944 C CA . ASP A 1 114 ? 0.208 -9.878 -9.881 1.00 98.12 114 ASP A CA 1
ATOM 945 C C . ASP A 1 114 ? 0.600 -9.124 -11.162 1.00 98.12 114 ASP A C 1
ATOM 947 O O . ASP A 1 114 ? 0.979 -9.744 -12.155 1.00 98.12 114 ASP A O 1
ATOM 951 N N . PHE A 1 115 ? 0.498 -7.789 -11.165 1.00 97.31 115 PHE A N 1
ATOM 952 C CA . PHE A 1 115 ? 0.953 -6.950 -12.277 1.00 97.31 115 PHE A CA 1
ATOM 953 C C . PHE A 1 115 ? 1.180 -5.487 -11.872 1.00 97.31 115 PHE A C 1
ATOM 955 O O . PHE A 1 115 ? 0.594 -4.972 -10.919 1.00 97.31 115 PHE A O 1
ATOM 962 N N . PHE A 1 116 ? 2.013 -4.794 -12.648 1.00 98.06 116 PHE A N 1
ATOM 963 C CA . PHE A 1 116 ? 2.260 -3.359 -12.512 1.00 98.06 116 PHE A CA 1
ATOM 964 C C . PHE A 1 116 ? 1.523 -2.577 -13.600 1.00 98.06 116 PHE A C 1
ATOM 966 O O . PHE A 1 116 ? 1.369 -3.048 -14.727 1.00 98.06 116 PHE A O 1
ATOM 973 N N . ILE A 1 117 ? 1.081 -1.367 -13.264 1.00 98.25 117 ILE A N 1
ATOM 974 C CA . ILE A 1 117 ? 0.464 -0.422 -14.198 1.00 98.25 117 ILE A CA 1
ATOM 975 C C . ILE A 1 117 ? 1.410 0.768 -14.341 1.00 98.25 117 ILE A C 1
ATOM 977 O O . ILE A 1 117 ? 1.692 1.453 -13.362 1.00 98.25 117 ILE A O 1
ATOM 981 N N . VAL A 1 118 ? 1.879 1.020 -15.559 1.00 98.12 118 VAL A N 1
ATOM 982 C CA . VAL A 1 118 ? 2.781 2.132 -15.899 1.00 98.12 118 VAL A CA 1
ATOM 983 C C . VAL A 1 118 ? 2.104 3.097 -16.868 1.00 98.12 118 VAL A C 1
ATOM 985 O O . VAL A 1 118 ? 1.101 2.763 -17.498 1.00 98.12 118 VAL A O 1
ATOM 988 N N . SER A 1 119 ? 2.645 4.308 -16.997 1.00 96.88 119 SER A N 1
ATOM 989 C CA . SER A 1 119 ? 1.984 5.376 -17.761 1.00 96.88 119 SER A CA 1
ATOM 990 C C . SER A 1 119 ? 2.144 5.248 -19.280 1.00 96.88 119 SER A C 1
ATOM 992 O O . SER A 1 119 ? 1.330 5.790 -20.025 1.00 96.88 119 SER A O 1
ATOM 994 N N . THR A 1 120 ? 3.206 4.591 -19.757 1.00 97.94 120 THR A N 1
ATOM 995 C CA . THR A 1 120 ? 3.525 4.496 -21.192 1.00 97.94 120 THR A CA 1
ATOM 996 C C . THR A 1 120 ? 4.118 3.137 -21.550 1.00 97.94 120 THR A C 1
ATOM 998 O O . THR A 1 120 ? 4.787 2.518 -20.721 1.00 97.94 120 THR A O 1
ATOM 1001 N N . ASP A 1 121 ? 3.961 2.723 -22.810 1.00 98.25 121 ASP A N 1
ATOM 1002 C CA . ASP A 1 121 ? 4.601 1.510 -23.340 1.00 98.25 121 ASP A CA 1
ATOM 1003 C C . ASP A 1 121 ? 6.124 1.568 -23.184 1.00 98.25 121 ASP A C 1
ATOM 1005 O O . ASP A 1 121 ? 6.751 0.585 -22.800 1.00 98.25 121 ASP A O 1
ATOM 1009 N N . ARG A 1 122 ? 6.725 2.752 -23.374 1.00 98.00 122 ARG A N 1
ATOM 1010 C CA . ARG A 1 122 ? 8.169 2.929 -23.195 1.00 98.00 122 ARG A CA 1
ATOM 1011 C C . ARG A 1 122 ? 8.611 2.685 -21.751 1.00 98.00 122 ARG A C 1
ATOM 1013 O O . ARG A 1 122 ? 9.661 2.089 -21.531 1.00 98.00 122 ARG A O 1
ATOM 1020 N N . GLN A 1 123 ? 7.826 3.134 -20.770 1.00 98.12 123 GLN A N 1
ATOM 1021 C CA . GLN A 1 123 ? 8.100 2.847 -19.361 1.00 98.12 123 GLN A CA 1
ATOM 1022 C C . GLN A 1 123 ? 7.968 1.349 -19.072 1.00 98.12 123 GLN A C 1
ATOM 1024 O O . GLN A 1 123 ? 8.784 0.811 -18.329 1.00 98.12 123 GLN A O 1
ATOM 1029 N N . ASN A 1 124 ? 6.988 0.676 -19.684 1.00 98.06 124 ASN A N 1
ATOM 1030 C CA . ASN A 1 124 ? 6.814 -0.770 -19.552 1.00 98.06 124 ASN A CA 1
ATOM 1031 C C . ASN A 1 124 ? 8.042 -1.531 -20.065 1.00 98.06 124 ASN A C 1
ATOM 1033 O O . ASN A 1 124 ? 8.594 -2.346 -19.336 1.00 98.06 124 ASN A O 1
ATOM 1037 N N . GLU A 1 125 ? 8.505 -1.220 -21.280 1.00 98.31 125 GLU A N 1
ATOM 1038 C CA . GLU A 1 125 ? 9.701 -1.834 -21.874 1.00 98.31 125 GLU A CA 1
ATOM 1039 C C . GLU A 1 125 ? 10.927 -1.686 -20.964 1.00 98.31 125 GLU A C 1
ATOM 1041 O O . GLU A 1 125 ? 11.564 -2.675 -20.608 1.00 98.31 125 GLU A O 1
ATOM 1046 N N . VAL A 1 126 ? 11.228 -0.454 -20.538 1.00 97.75 126 VAL A N 1
ATOM 1047 C CA . VAL A 1 126 ? 12.400 -0.163 -19.695 1.00 97.75 126 VAL A CA 1
ATOM 1048 C C . VAL A 1 126 ? 12.297 -0.867 -18.345 1.00 97.75 126 VAL A C 1
ATOM 1050 O O . VAL A 1 126 ? 13.272 -1.456 -17.883 1.00 97.75 126 VAL A O 1
ATOM 1053 N N . LEU A 1 127 ? 11.125 -0.832 -17.707 1.00 97.62 127 LEU A N 1
ATOM 1054 C CA . LEU A 1 127 ? 10.922 -1.481 -16.415 1.00 97.62 127 LEU A CA 1
ATOM 1055 C C . LEU A 1 127 ? 11.071 -3.006 -16.527 1.00 97.62 127 LEU A C 1
ATOM 1057 O O . LEU A 1 127 ? 11.698 -3.617 -15.666 1.00 97.62 127 LEU A O 1
ATOM 1061 N N . GLN A 1 128 ? 10.558 -3.622 -17.596 1.00 97.75 128 GLN A N 1
ATOM 1062 C CA . GLN A 1 128 ? 10.721 -5.057 -17.849 1.00 97.75 128 GLN A CA 1
ATOM 1063 C C . GLN A 1 128 ? 12.190 -5.447 -18.058 1.00 97.75 128 GLN A C 1
ATOM 1065 O 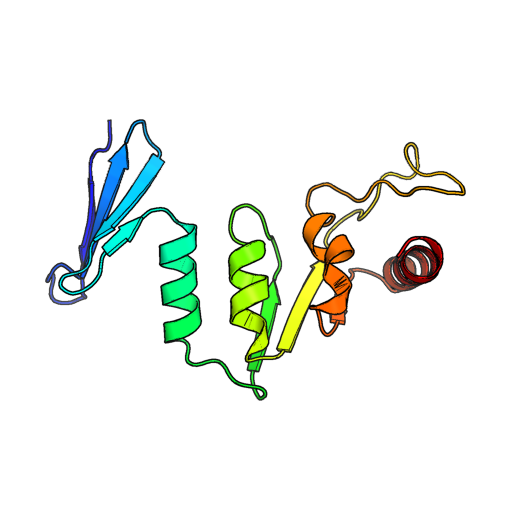O . GLN A 1 128 ? 12.646 -6.429 -17.472 1.00 97.75 128 GLN A O 1
ATOM 1070 N N . GLU A 1 129 ? 12.942 -4.674 -18.848 1.00 97.44 129 GLU A N 1
ATOM 1071 C CA . GLU A 1 129 ? 14.3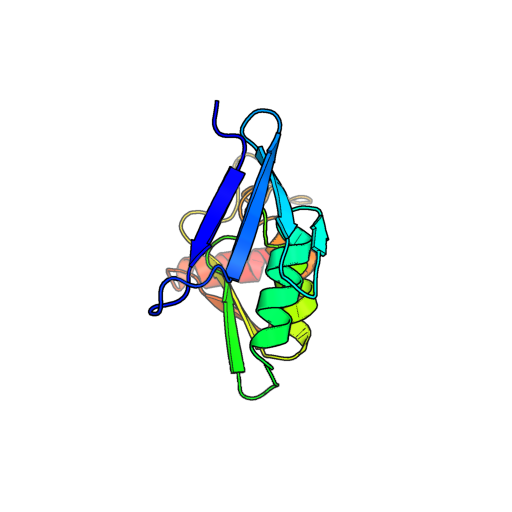82 -4.887 -19.050 1.00 97.44 129 GLU A CA 1
ATOM 1072 C C . GLU A 1 129 ? 15.158 -4.788 -17.730 1.00 97.44 129 GLU A C 1
ATOM 1074 O O . GLU A 1 129 ? 16.038 -5.604 -17.453 1.00 97.44 129 GLU A O 1
ATOM 1079 N N . GLN A 1 130 ? 14.815 -3.809 -16.891 1.00 97.38 130 GLN A N 1
ATOM 1080 C CA . GLN A 1 130 ? 15.462 -3.607 -15.598 1.00 97.38 130 GLN A CA 1
ATOM 1081 C C . GLN A 1 130 ? 15.104 -4.699 -14.588 1.00 97.38 130 GLN A C 1
ATOM 1083 O O . GLN A 1 130 ? 16.002 -5.182 -13.906 1.00 97.38 130 GLN A O 1
ATOM 1088 N N . PHE A 1 131 ? 13.844 -5.138 -14.516 1.00 96.94 131 PHE A N 1
ATOM 1089 C CA . PHE A 1 131 ? 13.467 -6.294 -13.698 1.00 96.94 131 PHE A CA 1
ATOM 1090 C C . PHE A 1 131 ? 14.252 -7.538 -14.122 1.00 96.94 131 PHE A C 1
ATOM 1092 O O . PHE A 1 131 ? 14.930 -8.143 -13.303 1.00 96.94 131 PHE A O 1
ATOM 1099 N N . ALA A 1 132 ? 14.278 -7.864 -15.418 1.00 96.25 132 ALA A N 1
ATOM 1100 C CA . ALA A 1 132 ? 15.023 -9.024 -15.914 1.00 96.25 132 ALA A CA 1
ATOM 1101 C C . ALA A 1 132 ? 16.531 -8.974 -15.597 1.00 96.25 132 ALA A C 1
ATOM 1103 O O . ALA A 1 132 ? 17.186 -10.016 -15.561 1.00 96.25 132 ALA A O 1
ATOM 1104 N N . LYS A 1 133 ? 17.088 -7.773 -15.407 1.00 96.31 133 LYS A N 1
ATOM 1105 C CA . LYS A 1 133 ? 18.506 -7.565 -15.118 1.00 96.31 133 LYS A CA 1
ATOM 1106 C C . LYS A 1 133 ? 18.836 -7.529 -13.623 1.00 96.31 133 LYS A C 1
ATOM 1108 O O . LYS A 1 133 ? 19.886 -8.042 -13.243 1.00 96.31 133 LYS A O 1
ATOM 1113 N N . TYR A 1 134 ? 18.007 -6.883 -12.805 1.00 94.06 134 TYR A N 1
ATOM 1114 C CA . TYR A 1 134 ? 18.369 -6.504 -11.433 1.00 94.06 134 TYR A CA 1
ATOM 1115 C C . TYR A 1 134 ? 17.561 -7.202 -10.331 1.00 94.06 134 TYR A C 1
ATOM 1117 O O . TYR A 1 134 ? 17.892 -7.016 -9.159 1.00 94.06 134 TYR A O 1
ATOM 1125 N N . THR A 1 135 ? 16.520 -7.969 -10.665 1.00 84.94 135 THR A N 1
ATOM 1126 C CA . THR A 1 135 ? 15.704 -8.717 -9.688 1.00 84.94 135 THR A CA 1
ATOM 1127 C C . THR A 1 135 ? 15.735 -10.205 -9.965 1.00 84.94 135 THR A C 1
ATOM 1129 O O . THR A 1 135 ? 15.889 -10.975 -8.994 1.00 84.94 135 THR A O 1
#

Sequence (135 aa):
VLYQRTFYNEDGTPVYDILMNQGKEEVYHFKDKIFYGKQAFVRAFMKSLNLNKSDLVILDRETGIGQVVFEEAQTAHLAVVVHAEHYSENATNEDYILWNNYYDYQFTNADKVDFFIVSTDRQNEVLQEQFAKYT

Organism: Streptococcus pneumoniae (NCBI:txid1313)

Foldseek 3Di:
DDAKDFDADPVRHTAWMFGDDPRDGAWIGGPPDIAGDPQRVVLVVLVVVVDAQVDEDEAEFPVRHVVSCLVSCLRYAYEYEDPDDFFDPVPDDQADTGTDPRCVVCLVVVVSHPYYHYDDPVNVVVVVVCSVRHD